Protein AF-A0A961W701-F1 (afdb_monomer)

Mean predicted aligned error: 2.94 Å

Sequence (68 aa):
IERFLSQPFDVAEVFTGSPGVQVKLEDTIKGFKGLVEGTYDHLPEQAFYMVGTIEEAIAKAEKLAEAA

Structure (mmCIF, N/CA/C/O backbone):
data_AF-A0A961W701-F1
#
_entry.id   AF-A0A961W701-F1
#
loop_
_atom_site.group_PDB
_atom_site.id
_atom_site.type_symbol
_atom_site.label_atom_id
_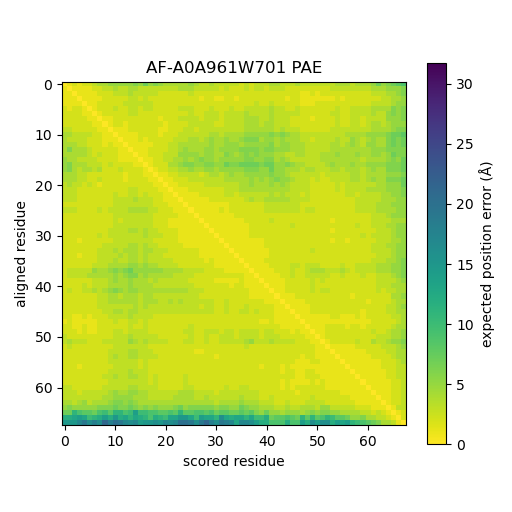atom_site.label_alt_id
_atom_site.label_comp_id
_atom_site.label_asym_id
_atom_site.label_entity_id
_atom_site.label_seq_id
_atom_site.pdbx_PDB_ins_code
_atom_site.Cartn_x
_atom_site.Cartn_y
_atom_site.Cartn_z
_atom_site.occupancy
_atom_site.B_iso_or_equiv
_atom_site.auth_seq_id
_atom_site.auth_comp_id
_atom_site.auth_asym_id
_atom_site.auth_atom_id
_atom_site.pdbx_PDB_model_num
ATOM 1 N N . ILE A 1 1 ? -5.148 -5.749 5.001 1.00 90.50 1 ILE A N 1
ATOM 2 C CA . ILE A 1 1 ? -4.161 -4.745 5.493 1.00 90.50 1 ILE A CA 1
ATOM 3 C C . ILE A 1 1 ? -2.807 -4.881 4.801 1.00 90.50 1 ILE A C 1
ATOM 5 O O . ILE A 1 1 ? -2.400 -3.922 4.168 1.00 90.50 1 ILE A O 1
ATOM 9 N N . GLU A 1 2 ? -2.131 -6.036 4.868 1.00 94.50 2 GLU A N 1
ATOM 10 C CA . GLU A 1 2 ? -0.793 -6.237 4.266 1.00 94.50 2 GLU A CA 1
ATOM 11 C C . GLU A 1 2 ? -0.703 -5.770 2.805 1.00 94.50 2 GLU A C 1
ATOM 13 O O . GLU A 1 2 ? 0.218 -5.052 2.434 1.00 94.50 2 GLU A O 1
ATOM 18 N N . ARG A 1 3 ? -1.705 -6.110 1.986 1.00 94.75 3 ARG A N 1
ATOM 19 C CA . ARG A 1 3 ? -1.754 -5.694 0.579 1.00 94.75 3 ARG A CA 1
ATOM 20 C C . ARG A 1 3 ? -1.841 -4.177 0.419 1.00 94.75 3 ARG A C 1
ATOM 22 O O . ARG A 1 3 ? -1.086 -3.632 -0.370 1.00 94.75 3 ARG A O 1
ATOM 29 N N . PHE A 1 4 ? -2.652 -3.496 1.224 1.00 95.94 4 PHE A N 1
ATOM 30 C CA . PHE A 1 4 ? -2.829 -2.040 1.150 1.00 95.94 4 PHE A CA 1
ATOM 31 C C . PHE A 1 4 ? -1.622 -1.240 1.669 1.00 95.94 4 PHE A C 1
ATOM 33 O O . PHE A 1 4 ? -1.507 -0.052 1.403 1.00 95.94 4 PHE A O 1
ATOM 40 N N . LEU A 1 5 ? -0.699 -1.879 2.396 1.00 94.62 5 LEU A N 1
ATOM 41 C CA . LEU A 1 5 ? 0.598 -1.277 2.728 1.00 94.62 5 LEU A CA 1
ATOM 42 C C . LEU A 1 5 ? 1.564 -1.270 1.535 1.00 94.62 5 LEU A C 1
ATOM 44 O O . LEU A 1 5 ? 2.582 -0.582 1.583 1.00 94.62 5 LEU A O 1
ATOM 48 N N . SER A 1 6 ? 1.282 -2.047 0.484 1.00 93.75 6 SER A N 1
ATOM 49 C CA . SER A 1 6 ? 2.070 -2.002 -0.744 1.00 93.75 6 SER A CA 1
ATOM 50 C C . SER A 1 6 ? 1.675 -0.790 -1.581 1.00 93.75 6 SER A C 1
ATOM 52 O O . SER A 1 6 ? 0.501 -0.589 -1.880 1.00 93.75 6 SER A O 1
ATOM 54 N N . GLN A 1 7 ? 2.675 -0.015 -1.986 1.00 93.25 7 GLN A N 1
ATOM 55 C CA . GLN A 1 7 ? 2.511 1.204 -2.765 1.00 93.25 7 GLN A CA 1
ATOM 56 C C . GLN A 1 7 ? 3.510 1.187 -3.929 1.00 93.25 7 GLN A C 1
ATOM 58 O O . GLN A 1 7 ? 4.665 0.789 -3.733 1.00 93.25 7 GLN A O 1
ATOM 63 N N . PRO A 1 8 ? 3.111 1.615 -5.138 1.00 94.12 8 PRO A N 1
ATOM 64 C CA . PRO A 1 8 ? 4.056 1.835 -6.222 1.00 94.12 8 PRO A CA 1
ATOM 65 C C .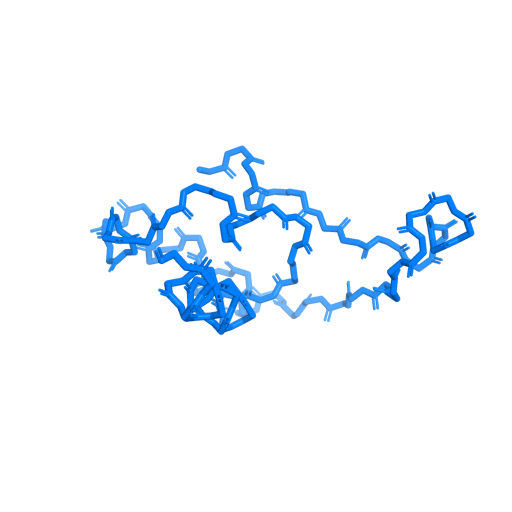 PRO A 1 8 ? 4.952 3.038 -5.889 1.00 94.12 8 PRO A C 1
ATOM 67 O O . PRO A 1 8 ? 4.474 4.154 -5.681 1.00 94.12 8 PRO A O 1
ATOM 70 N N . PHE A 1 9 ? 6.263 2.806 -5.825 1.00 94.44 9 PHE A N 1
ATOM 71 C CA . PHE A 1 9 ? 7.252 3.857 -5.582 1.00 94.44 9 PHE A CA 1
ATOM 72 C C . PHE A 1 9 ? 7.807 4.413 -6.891 1.00 94.44 9 PHE A C 1
ATOM 74 O O . PHE A 1 9 ? 8.126 3.638 -7.791 1.00 94.44 9 PHE A O 1
ATOM 81 N N . ASP A 1 10 ? 8.043 5.727 -6.939 1.00 94.81 10 ASP A N 1
ATOM 82 C CA . ASP A 1 10 ? 8.633 6.416 -8.100 1.00 94.81 10 ASP A CA 1
ATOM 83 C C . ASP A 1 10 ? 9.956 5.759 -8.542 1.00 94.81 10 ASP A C 1
ATOM 85 O O . ASP A 1 10 ? 10.198 5.499 -9.716 1.00 94.81 10 ASP A O 1
ATOM 89 N N . VAL A 1 11 ? 10.807 5.392 -7.577 1.00 95.06 11 VAL A N 1
ATOM 90 C CA . VAL A 1 11 ? 12.102 4.733 -7.839 1.00 95.06 11 VAL A CA 1
ATOM 91 C C . VAL A 1 11 ? 11.969 3.289 -8.328 1.00 95.06 11 VAL A C 1
ATOM 93 O O . VAL A 1 11 ? 12.917 2.735 -8.884 1.00 95.06 11 VAL A O 1
ATOM 96 N N . ALA A 1 12 ? 10.817 2.662 -8.090 1.00 93.94 12 ALA A N 1
ATOM 97 C CA . ALA A 1 12 ? 10.557 1.276 -8.448 1.00 93.94 12 ALA A CA 1
ATOM 98 C C . ALA A 1 12 ? 9.888 1.137 -9.823 1.00 93.94 12 ALA A C 1
ATOM 100 O O . ALA A 1 12 ? 9.774 0.012 -10.305 1.00 93.94 12 ALA A O 1
ATOM 101 N N . GLU A 1 13 ? 9.498 2.240 -10.470 1.00 94.56 13 GLU A N 1
ATOM 102 C CA . GLU A 1 13 ? 8.803 2.245 -11.765 1.00 94.56 13 GLU A CA 1
ATOM 103 C C . GLU A 1 13 ? 9.556 1.439 -12.836 1.00 94.56 13 GLU A C 1
ATOM 105 O O . GLU A 1 13 ? 8.951 0.669 -13.580 1.00 94.56 13 GLU A O 1
ATOM 110 N N . VAL A 1 14 ? 10.893 1.508 -12.847 1.00 95.25 14 VAL A N 1
ATOM 111 C CA . VAL A 1 14 ? 11.741 0.738 -13.779 1.00 95.25 14 VAL A CA 1
ATOM 112 C C . VAL A 1 14 ? 11.641 -0.782 -13.599 1.00 95.25 14 VAL A C 1
ATOM 114 O O . VAL A 1 14 ? 11.957 -1.529 -14.522 1.00 95.25 14 VAL A O 1
ATOM 117 N N . PHE A 1 15 ? 11.211 -1.250 -12.425 1.00 93.06 15 PHE A N 1
ATOM 118 C CA . PHE A 1 15 ? 11.044 -2.670 -12.107 1.00 93.06 15 PHE A CA 1
ATOM 119 C C . PHE A 1 15 ? 9.582 -3.115 -12.175 1.00 93.06 15 PHE A C 1
ATOM 121 O O . PHE A 1 15 ? 9.300 -4.248 -12.556 1.00 93.06 15 PHE A O 1
ATOM 128 N N . THR A 1 16 ? 8.652 -2.246 -11.778 1.00 90.31 16 THR A N 1
ATOM 129 C CA . THR A 1 16 ? 7.223 -2.569 -11.649 1.00 90.31 16 THR A CA 1
ATOM 130 C C . THR A 1 16 ? 6.428 -2.229 -12.908 1.00 90.31 16 THR A C 1
ATOM 132 O O . THR A 1 16 ? 5.315 -2.726 -13.073 1.00 90.31 16 THR A O 1
ATOM 135 N N . GLY A 1 17 ? 6.959 -1.359 -13.775 1.00 91.06 17 GLY A N 1
ATOM 136 C CA . GLY A 1 17 ? 6.270 -0.829 -14.954 1.00 91.06 17 GLY A CA 1
ATOM 137 C C . GLY A 1 17 ? 5.046 0.033 -14.626 1.00 91.06 17 GLY A C 1
ATOM 138 O O . GLY A 1 17 ? 4.269 0.346 -15.523 1.00 91.06 17 GLY A O 1
ATOM 139 N N . SER A 1 18 ? 4.845 0.373 -13.350 1.00 89.31 18 SER A N 1
ATOM 140 C CA . SER A 1 18 ? 3.711 1.162 -12.865 1.00 89.31 18 SER A CA 1
ATOM 141 C C . SER A 1 18 ? 4.221 2.483 -12.293 1.00 89.31 18 SER A C 1
ATOM 143 O O . SER A 1 18 ? 5.174 2.439 -11.508 1.00 89.31 18 SER A O 1
ATOM 145 N N . PRO A 1 19 ? 3.603 3.626 -12.647 1.00 93.06 19 PRO A N 1
ATOM 146 C CA . PRO A 1 19 ? 4.029 4.921 -12.142 1.00 93.06 19 PRO A CA 1
ATOM 147 C C . PRO A 1 19 ? 3.899 4.974 -10.623 1.00 93.06 19 PRO A C 1
ATOM 149 O O . PRO A 1 19 ? 2.965 4.406 -10.045 1.00 93.06 19 PRO A O 1
ATOM 152 N N . GLY A 1 20 ? 4.850 5.648 -9.983 1.00 93.94 20 GLY A N 1
ATOM 153 C CA . GLY A 1 20 ? 4.792 5.883 -8.550 1.00 93.94 20 GLY A CA 1
ATOM 154 C C . GLY A 1 20 ? 3.595 6.750 -8.163 1.00 93.94 20 GLY A C 1
ATOM 155 O O . GLY A 1 20 ? 3.125 7.592 -8.932 1.00 93.94 20 GLY A O 1
ATOM 156 N N . VAL A 1 21 ? 3.074 6.518 -6.960 1.00 94.12 21 VAL A N 1
ATOM 157 C CA . VAL A 1 21 ? 1.943 7.278 -6.420 1.00 94.12 21 VAL A CA 1
ATOM 158 C C . VAL A 1 21 ? 2.346 7.862 -5.079 1.00 94.12 21 VAL A C 1
ATOM 160 O O . VAL A 1 21 ? 2.887 7.153 -4.237 1.00 94.12 21 VAL A O 1
ATOM 163 N N . GLN A 1 22 ? 2.069 9.147 -4.859 1.00 94.25 22 GLN A N 1
ATOM 164 C CA . GLN A 1 22 ? 2.253 9.806 -3.567 1.00 94.25 22 GLN A CA 1
ATOM 165 C C . GLN A 1 22 ? 0.897 10.046 -2.913 1.00 94.25 22 GLN A C 1
ATOM 167 O O . GLN A 1 22 ? 0.043 10.742 -3.459 1.00 94.25 22 GLN A O 1
ATOM 172 N N . VAL A 1 23 ? 0.712 9.478 -1.726 1.00 94.44 23 VAL A N 1
ATOM 173 C CA . VAL A 1 23 ? -0.549 9.538 -0.986 1.00 94.44 23 VAL A CA 1
ATOM 174 C C . VAL A 1 23 ? -0.428 10.567 0.130 1.00 94.44 23 VAL A C 1
ATOM 176 O O . VAL A 1 23 ? 0.567 10.597 0.858 1.00 94.44 23 VAL A O 1
ATOM 179 N N . LYS A 1 24 ? -1.436 11.431 0.278 1.00 97.25 24 LYS A N 1
ATOM 180 C CA . LYS A 1 24 ? -1.480 12.382 1.392 1.00 97.25 24 LYS A CA 1
ATOM 181 C C . LYS A 1 24 ? -1.813 11.656 2.689 1.00 97.25 24 LYS A C 1
ATOM 183 O O . LYS A 1 24 ? -2.582 10.702 2.701 1.00 97.25 24 LYS A O 1
ATOM 188 N N . LEU A 1 25 ? -1.314 12.185 3.805 1.00 96.44 25 LEU A N 1
ATOM 189 C CA . LEU A 1 25 ? -1.567 11.622 5.134 1.00 96.44 25 LEU A CA 1
ATOM 190 C C . LEU A 1 25 ? -3.068 11.462 5.440 1.00 96.44 25 LEU A C 1
ATOM 19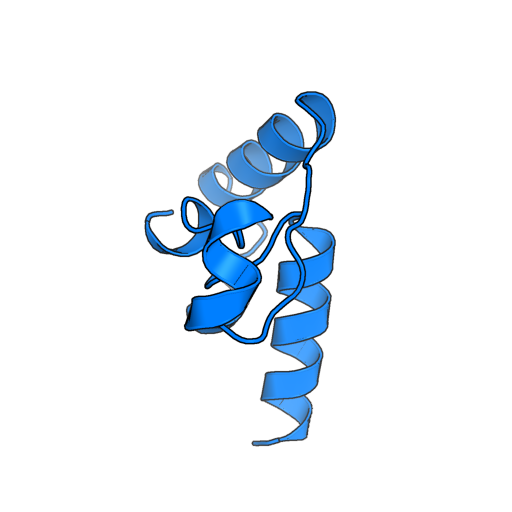2 O O . LEU A 1 25 ? -3.474 10.452 6.008 1.00 96.44 25 LEU A O 1
ATOM 196 N N . GLU A 1 26 ? -3.883 12.446 5.059 1.00 96.44 26 GLU A N 1
ATOM 197 C CA . GLU A 1 26 ? -5.335 12.438 5.284 1.00 96.44 26 GLU A CA 1
ATOM 198 C C . GLU A 1 26 ? -6.013 11.260 4.566 1.00 96.44 26 GLU A C 1
ATOM 200 O O . GLU A 1 26 ? -6.836 10.560 5.163 1.00 96.44 26 GLU A O 1
ATOM 205 N N . ASP A 1 27 ? -5.602 10.990 3.326 1.00 95.50 27 ASP A N 1
ATOM 206 C CA . ASP A 1 27 ? -6.122 9.891 2.510 1.00 95.50 27 ASP A CA 1
ATOM 207 C C . ASP A 1 27 ? -5.664 8.533 3.055 1.00 95.50 27 ASP A C 1
ATOM 209 O O . ASP A 1 27 ? -6.461 7.595 3.136 1.00 95.50 27 ASP A O 1
ATOM 213 N N . THR A 1 28 ? -4.417 8.441 3.532 1.00 95.81 28 THR A N 1
ATOM 214 C CA . THR A 1 28 ? -3.909 7.245 4.218 1.00 95.81 28 THR A CA 1
ATOM 215 C C . THR A 1 28 ? -4.741 6.937 5.462 1.00 95.81 28 THR A C 1
ATOM 217 O O . THR A 1 28 ? -5.222 5.817 5.624 1.00 95.81 28 THR A O 1
ATOM 220 N N . ILE A 1 29 ? -4.969 7.925 6.334 1.00 96.25 29 ILE A N 1
ATOM 221 C CA . ILE A 1 29 ? -5.758 7.732 7.562 1.00 96.25 29 ILE A CA 1
ATOM 222 C C . ILE A 1 29 ? -7.186 7.295 7.218 1.00 96.25 29 ILE A C 1
ATOM 224 O O . ILE A 1 29 ? -7.697 6.351 7.821 1.00 96.25 29 ILE A O 1
ATOM 228 N N . LYS A 1 30 ? -7.822 7.938 6.230 1.00 96.12 30 LYS A N 1
ATOM 229 C CA . LYS A 1 30 ? -9.171 7.585 5.766 1.00 96.12 30 LYS A CA 1
ATOM 230 C C . LYS A 1 30 ? -9.236 6.146 5.242 1.00 96.12 30 LYS A C 1
ATOM 232 O O . LYS A 1 30 ? -10.137 5.401 5.631 1.00 96.12 30 LYS A O 1
ATOM 237 N N . GLY A 1 31 ? -8.285 5.747 4.397 1.00 95.75 31 GLY A N 1
ATOM 238 C CA . GLY A 1 31 ? -8.220 4.403 3.824 1.00 95.75 31 GLY A CA 1
ATOM 239 C C . GLY A 1 31 ? -8.043 3.324 4.893 1.00 95.75 31 GLY A C 1
ATOM 240 O O . GLY A 1 31 ? -8.839 2.388 4.970 1.00 95.75 31 GLY A O 1
ATOM 241 N N . PHE A 1 32 ? -7.058 3.494 5.781 1.00 96.31 32 PHE A N 1
ATOM 242 C CA . PHE A 1 32 ? -6.802 2.539 6.864 1.00 96.31 32 PHE A CA 1
ATOM 243 C C . PHE A 1 32 ? -7.946 2.469 7.874 1.00 96.31 32 PHE A C 1
ATOM 245 O O . PHE A 1 32 ? -8.283 1.375 8.323 1.00 96.31 32 PHE A O 1
ATOM 252 N N . LYS A 1 33 ? -8.581 3.599 8.201 1.00 96.88 33 LYS A N 1
ATOM 253 C CA . LYS A 1 33 ? -9.749 3.607 9.084 1.00 96.88 33 LYS A CA 1
ATOM 254 C C . LYS A 1 33 ? -10.892 2.779 8.496 1.00 96.88 33 LYS A C 1
ATOM 256 O O . LYS A 1 33 ? -11.394 1.891 9.175 1.00 96.88 33 LYS A O 1
ATOM 261 N N . GLY A 1 34 ? -11.244 3.003 7.229 1.00 95.88 34 GLY A N 1
ATOM 262 C CA . GLY A 1 34 ? -12.320 2.245 6.586 1.00 95.88 34 GLY A CA 1
ATOM 263 C C . GLY A 1 34 ? -12.009 0.750 6.436 1.00 95.88 34 GLY A C 1
ATOM 264 O O . GLY A 1 34 ? -12.921 -0.065 6.542 1.00 95.88 34 GLY A O 1
ATOM 265 N N . LEU A 1 35 ? -10.734 0.376 6.261 1.00 95.19 35 LEU A N 1
ATOM 266 C CA . LEU A 1 35 ? -10.297 -1.027 6.272 1.00 95.19 35 LEU A CA 1
ATOM 267 C C . LEU A 1 35 ? -10.465 -1.687 7.645 1.00 95.19 35 LEU A C 1
ATOM 269 O O . LEU A 1 35 ? -10.884 -2.834 7.719 1.00 95.19 35 LEU A O 1
ATOM 273 N N . VAL A 1 36 ? -10.134 -0.985 8.731 1.00 95.94 36 VAL A N 1
ATOM 274 C CA . VAL A 1 36 ? -10.280 -1.518 10.098 1.00 95.94 36 VAL A CA 1
ATOM 275 C C . VAL A 1 36 ? -11.751 -1.590 10.520 1.00 95.94 36 VAL A C 1
ATOM 277 O O . VAL A 1 36 ? -12.130 -2.488 11.264 1.00 95.94 36 VAL A O 1
ATOM 280 N N . GLU A 1 37 ? -12.585 -0.674 10.030 1.00 97.19 37 GLU A N 1
ATOM 281 C CA . GLU A 1 37 ? -14.034 -0.663 10.269 1.00 97.19 37 GLU A CA 1
ATOM 282 C C . GLU A 1 37 ? -14.803 -1.707 9.430 1.00 97.19 37 GLU A C 1
ATOM 284 O O . GLU A 1 37 ? -16.002 -1.879 9.640 1.00 97.19 37 GLU A O 1
ATOM 289 N N . GLY A 1 38 ? -14.139 -2.411 8.503 1.00 95.81 38 GLY A N 1
ATOM 290 C CA . GLY A 1 38 ? -14.747 -3.444 7.651 1.00 95.81 38 GLY A CA 1
ATOM 291 C C . GLY A 1 38 ? -15.555 -2.902 6.464 1.00 95.81 38 GLY A C 1
ATOM 292 O O . GLY A 1 38 ? -16.247 -3.648 5.773 1.00 95.81 38 GLY A O 1
ATOM 293 N N . THR A 1 39 ? -15.469 -1.599 6.175 1.00 96.12 39 THR A N 1
ATOM 294 C CA . THR A 1 39 ? -16.245 -0.941 5.104 1.00 96.12 39 THR A CA 1
ATOM 295 C C . THR A 1 39 ? -15.942 -1.521 3.715 1.00 96.12 39 THR A C 1
ATOM 297 O O . THR A 1 39 ? -16.799 -1.497 2.833 1.00 96.12 39 THR A O 1
ATOM 300 N N . TYR A 1 40 ? -14.742 -2.072 3.513 1.00 95.12 40 TYR A N 1
ATOM 301 C CA . TYR A 1 40 ? -14.255 -2.561 2.217 1.00 95.12 40 TYR A CA 1
ATOM 302 C C . TYR A 1 40 ? -14.128 -4.089 2.126 1.00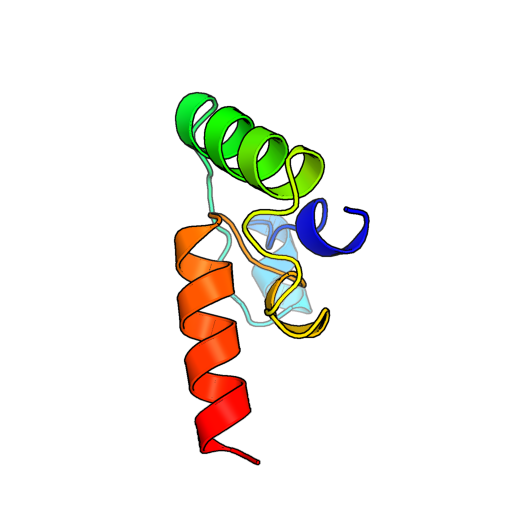 95.12 40 TYR A C 1
ATOM 304 O O . TYR A 1 40 ? -13.549 -4.588 1.165 1.00 95.12 40 TYR A O 1
ATOM 312 N N . ASP A 1 41 ? -14.692 -4.841 3.077 1.00 94.56 41 ASP A N 1
ATOM 313 C CA . ASP A 1 41 ? -14.571 -6.312 3.138 1.00 94.56 41 ASP A CA 1
ATOM 314 C C . ASP A 1 41 ? -15.228 -7.036 1.950 1.00 94.56 41 ASP A C 1
ATOM 316 O O . ASP A 1 41 ? -14.959 -8.205 1.685 1.00 94.56 41 ASP A O 1
ATOM 320 N N . HIS A 1 42 ? -16.092 -6.337 1.218 1.00 93.88 42 HIS A N 1
ATOM 321 C CA . HIS A 1 42 ? -16.743 -6.832 0.010 1.00 93.88 42 HIS A CA 1
ATOM 322 C C . HIS A 1 42 ? -15.842 -6.778 -1.237 1.00 93.88 42 HIS A C 1
ATOM 324 O O . HIS A 1 42 ? -16.213 -7.327 -2.274 1.00 93.88 42 HIS A O 1
ATOM 330 N N . LEU A 1 43 ? -14.685 -6.109 -1.168 1.00 95.00 43 LEU A N 1
ATOM 331 C CA . LEU A 1 43 ? -13.753 -5.990 -2.288 1.00 95.00 43 LEU A CA 1
ATOM 332 C C . LEU A 1 43 ? -12.756 -7.163 -2.307 1.00 95.00 43 LEU A C 1
ATOM 334 O O . LEU A 1 43 ? -12.300 -7.606 -1.251 1.00 95.00 43 LEU A O 1
ATOM 338 N N . PRO A 1 44 ? -12.351 -7.656 -3.493 1.00 95.25 44 PRO A N 1
ATOM 339 C CA . PRO A 1 44 ? -11.361 -8.722 -3.593 1.00 95.25 44 PRO A CA 1
ATOM 340 C C . PRO A 1 44 ? -9.985 -8.248 -3.107 1.00 95.25 44 PRO A C 1
ATOM 342 O O . PRO A 1 44 ? -9.551 -7.143 -3.425 1.00 95.25 44 PRO A O 1
ATOM 345 N N . GLU A 1 45 ? -9.231 -9.113 -2.420 1.00 93.50 45 GLU A N 1
ATOM 346 C CA . GLU A 1 45 ? -7.923 -8.750 -1.841 1.00 93.50 45 GLU A CA 1
ATOM 347 C C . GLU A 1 45 ? -6.916 -8.194 -2.867 1.00 93.50 45 GLU A C 1
ATOM 349 O O . GLU A 1 45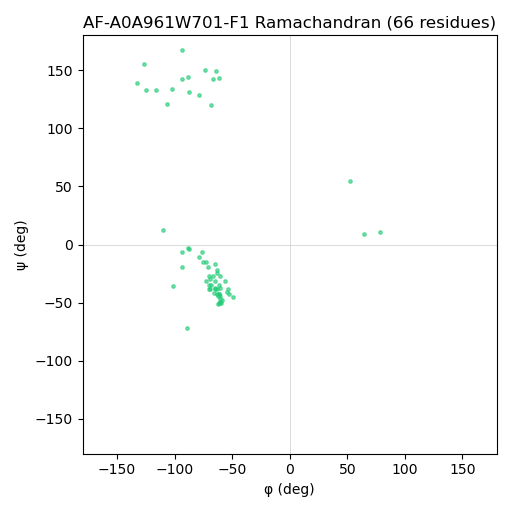 ? -6.092 -7.335 -2.546 1.00 93.50 45 GLU A O 1
ATOM 354 N N . GLN A 1 46 ? -7.002 -8.662 -4.116 1.00 94.19 46 GLN A N 1
ATOM 355 C CA . GLN A 1 46 ? -6.162 -8.217 -5.235 1.00 94.19 46 GLN A CA 1
ATOM 356 C C . GLN A 1 46 ? -6.348 -6.735 -5.581 1.00 94.19 46 GLN A C 1
ATOM 358 O O . GLN A 1 46 ? -5.437 -6.104 -6.124 1.00 94.19 46 GLN A O 1
ATOM 363 N N . ALA A 1 47 ? -7.504 -6.162 -5.245 1.00 95.88 47 ALA A N 1
ATOM 364 C CA . ALA A 1 47 ? -7.785 -4.753 -5.460 1.00 95.88 47 ALA A CA 1
ATOM 365 C C . ALA A 1 47 ? -6.903 -3.842 -4.593 1.00 95.88 47 ALA A C 1
ATOM 367 O O . ALA A 1 47 ? -6.587 -2.731 -4.998 1.00 95.88 47 ALA A O 1
ATOM 368 N N . PHE A 1 48 ? -6.436 -4.330 -3.440 1.00 96.31 48 PHE A N 1
ATOM 369 C CA . PHE A 1 48 ? -5.608 -3.555 -2.514 1.00 96.31 48 PHE A CA 1
ATOM 370 C C . PHE A 1 48 ? -4.107 -3.650 -2.795 1.00 96.31 48 PHE A C 1
ATOM 372 O O . PHE A 1 48 ? -3.324 -3.051 -2.070 1.00 96.31 48 PHE A O 1
ATOM 379 N N . TYR A 1 49 ? -3.676 -4.440 -3.779 1.00 95.50 49 TYR A N 1
ATOM 380 C CA . TYR A 1 49 ? -2.256 -4.623 -4.070 1.00 95.50 49 TYR A CA 1
ATOM 381 C C . TYR A 1 49 ? -1.737 -3.550 -5.031 1.00 95.50 49 TYR A C 1
ATOM 383 O O . TYR A 1 49 ? -2.324 -3.368 -6.100 1.00 95.50 49 TYR A O 1
ATOM 391 N N . MET A 1 50 ? -0.604 -2.922 -4.699 1.00 93.62 50 MET A N 1
ATOM 392 C CA . MET A 1 50 ? 0.082 -1.911 -5.519 1.00 93.62 50 MET A CA 1
ATOM 393 C C . MET A 1 50 ? -0.858 -0.778 -5.948 1.00 93.62 50 MET A C 1
ATOM 395 O O . MET A 1 50 ? -1.013 -0.500 -7.136 1.00 93.62 50 MET A O 1
ATOM 399 N N . VAL A 1 51 ? -1.507 -0.161 -4.963 1.00 94.31 51 VAL A N 1
ATOM 400 C CA . VAL A 1 51 ? -2.387 1.007 -5.120 1.00 94.31 51 VAL A CA 1
ATOM 401 C C . VAL A 1 51 ? -1.929 2.110 -4.170 1.00 94.31 51 VAL A C 1
ATOM 403 O O . VAL A 1 51 ? -1.265 1.830 -3.174 1.00 94.31 51 VAL A O 1
ATOM 406 N N . GLY A 1 52 ? -2.243 3.363 -4.484 1.00 93.31 52 GLY A N 1
ATOM 407 C CA . GLY A 1 52 ? -1.988 4.494 -3.602 1.00 93.31 52 GLY A CA 1
ATOM 408 C C . GLY A 1 52 ? -3.153 4.747 -2.653 1.00 93.31 52 GLY A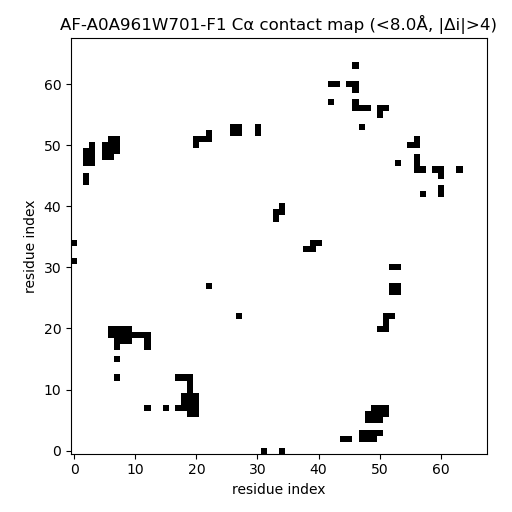 C 1
ATOM 409 O O . GLY A 1 52 ? -3.053 4.518 -1.449 1.00 93.31 52 GLY A O 1
ATOM 410 N N . THR A 1 53 ? -4.263 5.257 -3.183 1.00 95.81 53 THR A N 1
ATOM 411 C CA . THR A 1 53 ? -5.432 5.623 -2.371 1.00 95.81 53 THR A CA 1
ATOM 412 C C . THR A 1 53 ? -6.455 4.494 -2.285 1.00 95.81 53 THR A C 1
ATOM 414 O O . THR A 1 53 ? -6.420 3.511 -3.030 1.00 95.81 53 THR A O 1
ATOM 417 N N . ILE A 1 54 ? -7.413 4.633 -1.367 1.00 95.44 54 ILE A N 1
ATOM 418 C CA . ILE A 1 54 ? -8.505 3.664 -1.248 1.00 95.44 54 ILE A CA 1
ATOM 419 C C . ILE A 1 54 ? -9.458 3.734 -2.447 1.00 95.44 54 ILE A C 1
ATOM 421 O O . ILE A 1 54 ? -10.014 2.722 -2.859 1.00 95.44 54 ILE A O 1
ATOM 425 N N . GLU A 1 55 ? -9.599 4.911 -3.055 1.00 95.31 55 GLU A N 1
ATOM 426 C CA . GLU A 1 55 ? -10.374 5.117 -4.274 1.00 95.31 55 GLU A CA 1
ATOM 427 C C . GLU A 1 55 ? -9.781 4.341 -5.460 1.00 95.31 55 GLU A C 1
ATOM 429 O O . GLU A 1 55 ? -10.526 3.739 -6.233 1.00 95.31 55 GLU A O 1
ATOM 434 N N . GLU A 1 56 ? -8.449 4.272 -5.572 1.00 94.88 56 GLU A N 1
ATOM 435 C CA . GLU A 1 56 ? -7.786 3.425 -6.572 1.00 94.88 56 GLU A CA 1
ATOM 436 C C 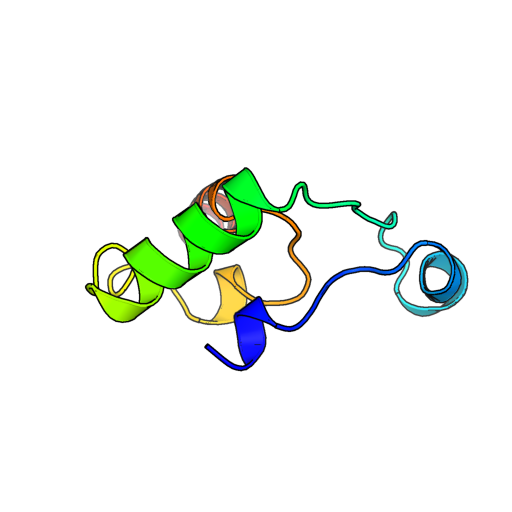. GLU A 1 56 ? -8.048 1.936 -6.329 1.00 94.88 56 GLU A C 1
ATOM 438 O O . GLU A 1 56 ? -8.255 1.190 -7.288 1.00 94.88 56 GLU A O 1
ATOM 443 N N . ALA A 1 57 ? -8.090 1.502 -5.065 1.00 95.25 57 ALA A N 1
ATOM 444 C CA . ALA A 1 57 ? -8.443 0.126 -4.724 1.00 95.25 57 ALA A CA 1
ATOM 445 C C . ALA A 1 57 ? -9.880 -0.207 -5.160 1.00 95.25 57 ALA A C 1
ATOM 447 O O . ALA A 1 57 ? -10.111 -1.244 -5.775 1.00 95.25 57 ALA A O 1
ATOM 448 N N . ILE 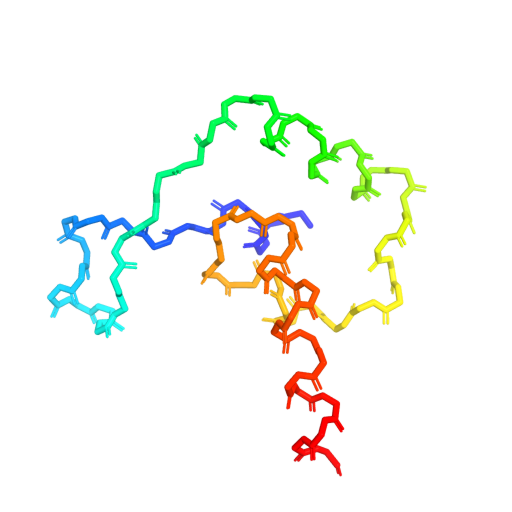A 1 58 ? -10.837 0.694 -4.918 1.00 95.62 58 ILE A N 1
ATOM 449 C CA . ILE A 1 58 ? -12.234 0.525 -5.353 1.00 95.62 58 ILE A CA 1
ATOM 450 C C . ILE A 1 58 ? -12.314 0.438 -6.882 1.00 95.62 58 ILE A C 1
ATOM 452 O O . ILE A 1 58 ? -12.863 -0.524 -7.413 1.00 95.62 58 ILE A O 1
ATOM 456 N N . ALA A 1 59 ? -11.688 1.374 -7.600 1.00 95.50 59 ALA A N 1
ATOM 457 C CA . ALA A 1 59 ? -11.682 1.368 -9.063 1.00 95.50 59 ALA A CA 1
ATOM 458 C C . ALA A 1 59 ? -11.015 0.106 -9.644 1.00 95.50 59 ALA A C 1
ATOM 460 O O . ALA A 1 59 ? -11.414 -0.417 -10.686 1.00 95.50 59 ALA A O 1
ATOM 461 N N . LYS A 1 60 ? -9.981 -0.416 -8.974 1.00 94.75 60 LYS A N 1
ATOM 462 C CA . LYS A 1 60 ? -9.335 -1.674 -9.358 1.00 94.75 60 LYS A CA 1
ATOM 463 C C . LYS A 1 60 ? -10.239 -2.880 -9.106 1.00 94.75 60 LYS A C 1
ATOM 465 O O . LYS A 1 60 ? -10.250 -3.792 -9.929 1.00 94.75 60 LYS A O 1
ATOM 470 N N . ALA A 1 61 ? -11.002 -2.889 -8.013 1.00 94.94 61 ALA A N 1
ATOM 471 C CA . ALA A 1 61 ? -11.992 -3.928 -7.743 1.00 94.94 61 ALA A CA 1
ATOM 472 C C . ALA A 1 61 ? -13.083 -3.975 -8.821 1.00 94.94 61 ALA A C 1
ATOM 474 O O . ALA A 1 61 ? -13.418 -5.062 -9.284 1.00 94.94 61 ALA A O 1
ATOM 475 N N . GLU A 1 62 ? -13.579 -2.817 -9.262 1.00 94.25 62 GLU A N 1
ATOM 476 C CA . GLU A 1 62 ? -14.566 -2.720 -10.348 1.00 94.25 62 GLU A CA 1
ATOM 477 C C . GLU A 1 62 ? -14.033 -3.349 -11.642 1.00 94.25 62 GLU A C 1
ATOM 479 O O . GLU A 1 62 ? -14.675 -4.224 -12.217 1.00 94.25 62 GLU A O 1
ATOM 484 N N . LYS A 1 63 ? -12.800 -3.009 -12.041 1.00 93.25 63 LYS A N 1
ATOM 485 C CA . LYS A 1 63 ? -12.156 -3.610 -13.223 1.00 93.25 63 LYS A CA 1
ATOM 486 C C . LYS A 1 63 ? -11.972 -5.122 -13.110 1.00 93.25 63 LYS A C 1
ATOM 488 O O . LYS A 1 63 ? -12.074 -5.831 -14.105 1.00 93.25 63 LYS A O 1
ATOM 493 N N . LEU A 1 64 ? -11.659 -5.623 -11.914 1.00 91.88 64 LEU A N 1
ATOM 494 C CA . LEU A 1 64 ? -11.530 -7.063 -11.675 1.00 91.88 64 LEU A CA 1
ATOM 495 C C . LEU A 1 64 ? -12.883 -7.775 -11.766 1.00 91.88 64 LEU A C 1
ATOM 497 O O . LEU A 1 64 ? -12.925 -8.907 -12.236 1.00 91.88 64 LEU A O 1
ATOM 501 N N . ALA A 1 65 ? -13.966 -7.120 -11.344 1.00 89.12 65 ALA A N 1
ATOM 502 C CA . ALA A 1 65 ? -15.318 -7.653 -11.461 1.00 89.12 65 ALA A CA 1
ATOM 503 C C . ALA A 1 65 ? -15.809 -7.685 -12.919 1.00 89.12 65 ALA A C 1
ATOM 505 O O . ALA A 1 65 ? -16.503 -8.620 -13.292 1.00 89.12 65 ALA A O 1
ATOM 506 N N . GLU A 1 66 ? -15.428 -6.709 -13.750 1.00 87.25 66 GLU A N 1
ATOM 507 C CA . GLU A 1 66 ? -15.742 -6.701 -15.190 1.00 87.25 66 GLU A CA 1
ATOM 508 C C . GLU A 1 66 ? -14.977 -7.769 -15.988 1.00 87.25 66 GLU A C 1
ATOM 510 O O . GLU A 1 66 ? -15.433 -8.203 -17.045 1.00 87.25 66 GLU A O 1
ATOM 515 N N . ALA A 1 67 ? -13.798 -8.170 -15.509 1.00 75.12 67 ALA A N 1
ATOM 516 C CA . ALA A 1 67 ? -12.947 -9.164 -16.158 1.00 75.12 67 ALA A CA 1
ATOM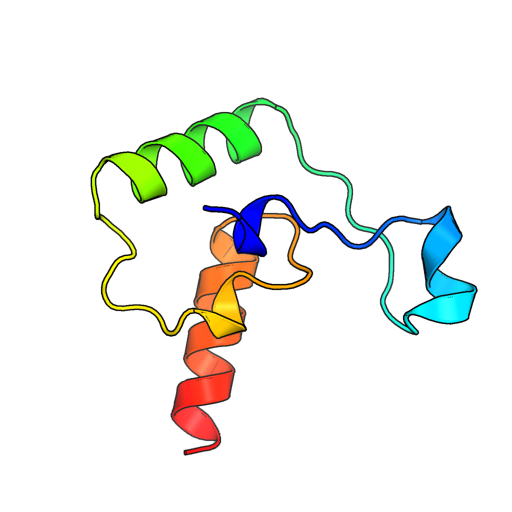 517 C C . ALA A 1 67 ? -13.268 -10.621 -15.759 1.00 75.12 67 ALA A C 1
ATOM 519 O O . ALA A 1 67 ? -12.622 -11.536 -16.279 1.00 75.12 67 ALA A O 1
ATOM 520 N N . ALA A 1 68 ? -14.213 -10.827 -14.834 1.00 64.38 68 ALA A N 1
ATOM 521 C CA . ALA A 1 68 ? -14.652 -12.128 -14.322 1.00 64.38 68 ALA A CA 1
ATOM 522 C C . ALA A 1 68 ? -15.938 -12.609 -15.013 1.00 64.38 68 ALA A C 1
ATOM 524 O O . ALA A 1 68 ? -16.031 -13.835 -15.257 1.00 64.38 68 ALA A O 1
#

Foldseek 3Di:
DVQLVAAAQCVCCVPPVDHGDDEDPVQVVVQVVCVVVCVCVVADSVLNHHHHGNVSSVVSSVVVVVVD

Solvent-accessible surface area (backbone atoms only — not comparable to full-atom values): 3962 Å² total; per-residue (Å²): 108,78,42,57,72,34,58,35,42,66,90,42,21,90,78,68,78,41,76,42,54,90,68,53,70,70,54,50,54,54,36,54,49,38,57,75,72,51,76,53,71,87,53,58,72,74,22,31,46,64,26,65,48,53,67,52,19,52,57,41,30,53,55,53,61,75,75,106

Radius of gyration: 12.07 Å; Cα contacts (8 Å, |Δi|>4): 71; chains: 1; bounding box: 29×25×26 Å

pLDDT: mean 93.75, std 4.67, range [64.38, 97.25]

Secondary structure (DSSP, 8-state):
-TGGG----GGGHHHHSS------HHHHHHHHHHHHTTTTTTS-GGGGSS-SSHHHHHHHHHHHHHT-

Nearest PDB structures (foldseek):
  8dbw-assembly1_D  TM=9.847E-01  e=1.448E-07  Escherichia coli
  5dn6-assembly1_E  TM=9.845E-01  e=2.481E-07  Paracoccus denitrificans
  6cp3-assembly1_D  TM=9.792E-01  e=5.562E-07  Saccharomyces cerevisiae S288C
  8j0t-assembly1_D  TM=9.764E-01  e=6.706E-06  Mycobacterium tuberculosis
  6vm4-assembly1_F  TM=9.547E-01  e=3.660E-06  Spinacia oleracea